Protein AF-A0A7C5AKR9-F1 (afdb_monomer_lite)

Foldseek 3Di:
DDDVVVVQQVCLVVDQKDKDKDFALLQQLAAPNPANQAGHDPPDQWHWDQDPQAIETEGDDPCSRVDPLLRLYRDALFKDFDPVRGIDMHIDGNGHHYDYDDDPDPVVVSVVSNVVSVVSNPDPPRMDTDPDPVVSSVVSNVVRVVVVVPDD

Structure (mmCIF, N/CA/C/O backbone):
data_AF-A0A7C5AKR9-F1
#
_entry.id   AF-A0A7C5AKR9-F1
#
loop_
_atom_site.group_PDB
_atom_site.id
_atom_site.type_symbol
_atom_site.label_atom_id
_atom_site.label_alt_id
_atom_site.label_comp_id
_atom_site.label_asym_id
_atom_site.label_entity_id
_atom_site.label_seq_id
_atom_site.pdbx_PDB_ins_code
_atom_site.Cartn_x
_atom_site.Cartn_y
_atom_site.Cartn_z
_atom_site.occupancy
_atom_site.B_iso_or_equiv
_atom_site.auth_seq_id
_atom_site.auth_comp_id
_atom_site.auth_asym_id
_atom_site.auth_atom_id
_atom_site.pdbx_PDB_model_num
ATOM 1 N N . MET A 1 1 ? 5.770 -14.366 13.143 1.00 54.03 1 MET A N 1
ATOM 2 C CA . MET A 1 1 ? 5.366 -13.075 12.535 1.00 54.03 1 MET A CA 1
ATOM 3 C C . MET A 1 1 ? 4.279 -12.488 13.425 1.00 54.03 1 MET A C 1
ATOM 5 O O . MET A 1 1 ? 3.468 -13.277 13.881 1.00 54.03 1 MET A O 1
ATOM 9 N N . ARG A 1 2 ? 4.324 -11.198 13.795 1.00 65.06 2 ARG A N 1
ATOM 10 C CA . ARG A 1 2 ? 3.330 -10.614 14.722 1.00 65.06 2 ARG A CA 1
ATOM 11 C C . ARG A 1 2 ? 2.084 -10.176 13.949 1.00 65.06 2 ARG A C 1
ATOM 13 O O . ARG A 1 2 ? 2.224 -9.591 12.878 1.00 65.06 2 ARG A O 1
ATOM 20 N N . ASP A 1 3 ? 0.924 -10.483 14.513 1.00 87.44 3 ASP A N 1
ATOM 21 C CA . ASP A 1 3 ? -0.402 -10.142 14.001 1.00 87.44 3 ASP A CA 1
ATOM 22 C C . ASP A 1 3 ? -0.662 -8.623 14.154 1.00 87.44 3 ASP A C 1
ATOM 24 O O . ASP A 1 3 ? -0.600 -8.109 15.279 1.00 87.44 3 ASP A O 1
ATOM 28 N N . PRO A 1 4 ? -0.906 -7.874 13.060 1.00 91.88 4 PRO A N 1
ATOM 29 C CA . PRO A 1 4 ? -1.187 -6.443 13.119 1.00 91.88 4 PRO A CA 1
ATOM 30 C C . PRO A 1 4 ? -2.488 -6.131 13.866 1.00 91.88 4 PRO A C 1
ATOM 32 O O . PRO A 1 4 ? -2.566 -5.090 14.516 1.00 91.88 4 PRO A O 1
ATOM 35 N N . VAL A 1 5 ? -3.472 -7.035 13.856 1.00 94.69 5 VAL A N 1
ATOM 36 C CA . VAL A 1 5 ? -4.730 -6.875 14.600 1.00 94.69 5 VAL A CA 1
ATOM 37 C C . VAL A 1 5 ? -4.452 -6.862 16.099 1.00 94.69 5 VAL A C 1
ATOM 39 O O . VAL A 1 5 ? -4.953 -5.995 16.819 1.00 94.69 5 VAL A O 1
ATOM 42 N N . TRP A 1 6 ? -3.586 -7.760 16.575 1.00 95.44 6 TRP A N 1
ATOM 43 C CA . TRP A 1 6 ? 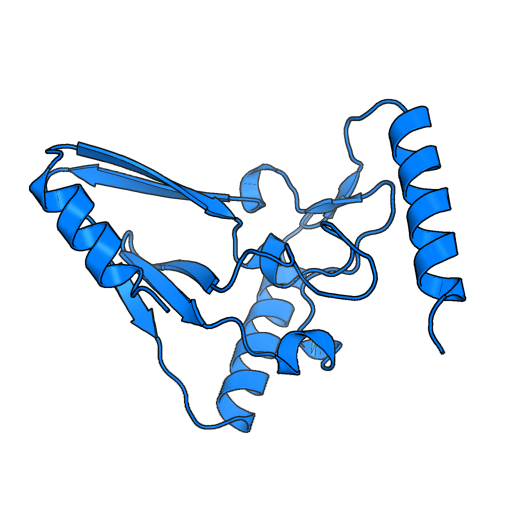-3.137 -7.749 17.967 1.00 95.44 6 TRP A CA 1
ATOM 44 C C . TRP A 1 6 ? -2.434 -6.437 18.336 1.00 95.44 6 TRP A C 1
ATOM 46 O O . TRP A 1 6 ? -2.716 -5.870 19.391 1.00 95.44 6 TRP A O 1
ATOM 56 N N . VAL A 1 7 ? -1.570 -5.907 17.463 1.00 94.19 7 VAL A N 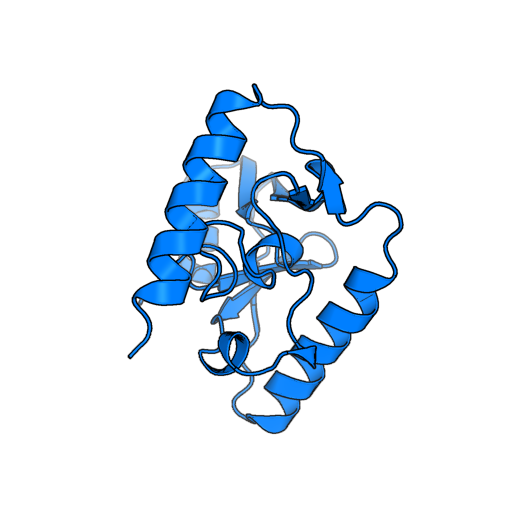1
ATOM 57 C CA . VAL A 1 7 ? -0.904 -4.613 17.703 1.00 94.19 7 VAL A CA 1
ATOM 58 C C . VAL A 1 7 ? -1.932 -3.483 17.808 1.00 94.19 7 VAL A C 1
ATOM 60 O O . VAL A 1 7 ? -1.862 -2.689 18.744 1.00 94.19 7 VAL A O 1
ATOM 63 N N . CYS A 1 8 ? -2.921 -3.432 16.912 1.00 95.56 8 CYS A N 1
ATOM 64 C CA . CYS A 1 8 ? -4.007 -2.450 16.974 1.00 95.56 8 CYS A CA 1
ATOM 65 C C . CYS A 1 8 ? -4.826 -2.563 18.272 1.00 95.56 8 CYS A C 1
ATOM 67 O O . CYS A 1 8 ? -5.193 -1.547 18.875 1.00 95.56 8 CYS A O 1
ATOM 69 N N . ARG A 1 9 ? -5.070 -3.789 18.752 1.00 95.50 9 ARG A N 1
ATOM 70 C CA . ARG A 1 9 ? -5.733 -4.033 20.040 1.00 95.50 9 ARG A CA 1
ATOM 71 C C . ARG A 1 9 ? -4.902 -3.517 21.213 1.00 95.50 9 ARG A C 1
ATOM 73 O O . ARG A 1 9 ? -5.445 -2.845 22.087 1.00 95.50 9 ARG A O 1
ATOM 80 N N . GLU A 1 10 ? -3.599 -3.779 21.224 1.00 96.94 10 GLU A N 1
ATOM 81 C CA . GLU A 1 10 ? -2.711 -3.281 22.279 1.00 96.94 10 GLU A CA 1
ATOM 82 C C . GLU A 1 10 ? -2.593 -1.758 22.266 1.00 96.94 10 GLU A C 1
ATOM 84 O O . GLU A 1 10 ? -2.620 -1.139 23.327 1.00 96.94 10 GLU A O 1
ATOM 89 N N . MET A 1 11 ? -2.543 -1.139 21.084 1.00 96.19 11 MET A N 1
ATOM 90 C CA . MET A 1 11 ? -2.576 0.319 20.946 1.00 96.19 11 MET A CA 1
ATOM 91 C C . MET A 1 11 ? -3.859 0.911 21.536 1.00 96.19 11 MET A C 1
ATOM 93 O O . MET A 1 11 ? -3.789 1.867 22.303 1.00 96.19 11 MET A O 1
ATOM 97 N N . SER A 1 12 ? -5.010 0.299 21.251 1.00 96.00 12 SER A N 1
ATOM 98 C CA . SER A 1 12 ? -6.300 0.706 21.829 1.00 96.00 12 SER A CA 1
ATOM 99 C C . SER A 1 12 ? -6.325 0.548 23.355 1.00 96.00 12 SER A C 1
ATOM 101 O O . SER A 1 12 ? -6.911 1.360 24.062 1.00 96.00 12 SER A O 1
ATOM 103 N N . ARG A 1 13 ? -5.653 -0.481 23.890 1.00 97.00 13 ARG A N 1
ATOM 104 C CA . ARG A 1 13 ? -5.561 -0.722 25.339 1.00 97.00 13 ARG A CA 1
ATOM 105 C C . ARG A 1 13 ? -4.738 0.349 26.060 1.00 97.00 13 ARG A C 1
ATOM 107 O O . ARG A 1 13 ? -5.071 0.701 27.189 1.00 97.00 13 ARG A O 1
ATOM 114 N N . VAL A 1 14 ? -3.647 0.822 25.454 1.00 97.69 14 VAL A N 1
ATOM 115 C CA . VAL A 1 14 ? -2.715 1.768 26.103 1.00 97.69 14 VAL A CA 1
ATOM 116 C C . VAL A 1 14 ? -3.003 3.237 25.787 1.00 97.69 14 VAL A C 1
ATOM 118 O O . VAL A 1 14 ? -2.531 4.107 26.516 1.00 97.69 14 VAL A O 1
ATOM 121 N N . ALA A 1 15 ? -3.771 3.532 24.734 1.00 97.06 15 ALA A N 1
ATOM 122 C CA . ALA A 1 15 ? -4.064 4.892 24.291 1.00 97.06 15 ALA A CA 1
A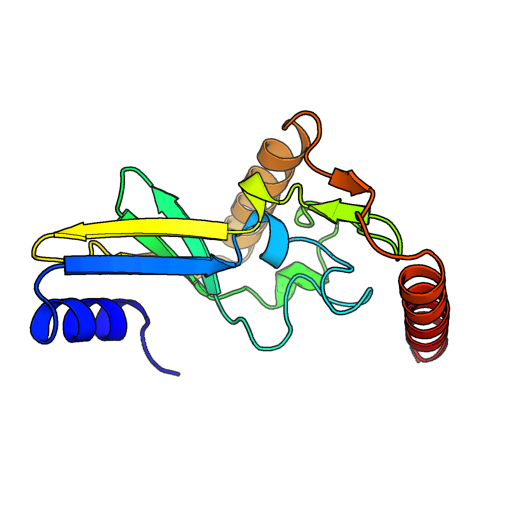TOM 123 C C . ALA A 1 15 ? -5.552 5.092 23.963 1.00 97.06 15 ALA A C 1
ATOM 125 O O . ALA A 1 15 ? -6.139 4.350 23.181 1.00 97.06 15 ALA A O 1
ATOM 126 N N . LYS A 1 16 ? -6.142 6.169 24.504 1.00 93.56 16 LYS A N 1
ATOM 127 C CA . LYS A 1 16 ? -7.561 6.522 24.301 1.00 93.56 16 LYS A CA 1
ATOM 128 C C . LYS A 1 16 ? -7.878 7.068 22.904 1.00 93.56 16 LYS A C 1
ATOM 130 O O . LYS A 1 16 ? -9.025 7.020 22.482 1.00 93.56 16 LYS A O 1
ATOM 135 N N . ALA A 1 17 ? -6.898 7.640 22.210 1.00 97.19 17 ALA A N 1
ATOM 136 C CA . ALA A 1 17 ? -7.055 8.187 20.866 1.00 97.19 17 ALA A CA 1
ATOM 137 C C . ALA A 1 17 ? -5.687 8.355 20.193 1.00 97.19 17 ALA A C 1
ATOM 139 O O . ALA A 1 17 ? -4.659 8.405 20.874 1.00 97.19 17 ALA A O 1
ATOM 140 N N . GLY A 1 18 ? -5.689 8.488 18.869 1.00 96.06 18 GLY A N 1
ATOM 141 C CA . GLY A 1 18 ? -4.497 8.774 18.076 1.00 96.06 18 GLY A CA 1
ATOM 142 C C . GLY A 1 18 ? -4.745 8.597 16.582 1.00 96.06 18 GLY A C 1
ATOM 143 O O . GLY A 1 18 ? -5.894 8.538 16.142 1.00 96.06 18 GLY A O 1
ATOM 144 N N . TYR A 1 19 ? -3.663 8.506 15.807 1.00 95.44 19 TYR A N 1
ATOM 145 C CA . TYR A 1 19 ? -3.716 8.226 14.375 1.00 95.44 19 TYR A CA 1
ATOM 146 C C . TYR A 1 19 ? -2.677 7.173 13.962 1.00 95.44 19 TYR A C 1
ATOM 148 O O . TYR A 1 19 ? -1.579 7.103 14.521 1.00 95.44 19 TYR A O 1
ATOM 156 N N . VAL A 1 20 ? -3.050 6.305 13.023 1.00 94.94 20 VAL A N 1
ATOM 157 C CA . VAL A 1 20 ? -2.181 5.288 12.420 1.00 94.94 20 VAL A CA 1
ATOM 158 C C . VAL A 1 20 ? -1.905 5.702 10.984 1.00 94.94 20 VAL A C 1
ATOM 160 O O . VAL A 1 20 ? -2.843 5.956 10.233 1.00 94.94 20 VAL A O 1
ATOM 163 N N . VAL A 1 21 ? -0.628 5.719 10.600 1.00 96.38 21 VAL A N 1
ATOM 164 C CA . VAL A 1 21 ? -0.191 5.965 9.220 1.00 96.38 21 VAL A CA 1
ATOM 165 C C . VAL A 1 21 ? 0.618 4.775 8.740 1.00 96.38 21 VAL A C 1
ATOM 167 O O . VAL A 1 21 ? 1.566 4.349 9.401 1.00 96.38 21 VAL A O 1
ATOM 170 N N . THR A 1 22 ? 0.260 4.245 7.577 1.00 96.38 22 THR A N 1
ATOM 171 C CA . THR A 1 22 ? 0.995 3.149 6.933 1.00 96.38 22 THR A CA 1
ATOM 172 C C . THR A 1 22 ? 1.164 3.419 5.442 1.00 96.38 22 THR A C 1
ATOM 174 O O . THR A 1 22 ? 0.371 4.173 4.872 1.00 96.38 22 THR A O 1
ATOM 177 N N . PRO A 1 23 ? 2.172 2.826 4.777 1.00 97.38 23 PRO A N 1
ATOM 178 C CA . PRO A 1 23 ? 2.231 2.803 3.323 1.00 97.38 23 PRO A CA 1
ATOM 179 C C . PRO A 1 23 ? 0.934 2.249 2.735 1.00 97.38 23 PRO A C 1
ATOM 181 O O . PRO A 1 23 ? 0.464 1.177 3.122 1.00 97.38 23 PRO A O 1
ATOM 184 N N . SER A 1 24 ? 0.358 2.971 1.779 1.00 97.62 24 SER A N 1
ATOM 185 C CA . SER A 1 24 ? -0.859 2.521 1.125 1.00 97.62 24 SER A CA 1
ATOM 186 C C . SER A 1 24 ? -0.595 1.316 0.233 1.00 97.62 24 SER A C 1
ATOM 188 O O . SER A 1 24 ? 0.498 1.114 -0.314 1.00 97.62 24 SER A O 1
ATOM 190 N N . ARG A 1 25 ? -1.656 0.559 -0.038 1.00 97.62 25 ARG A N 1
ATOM 191 C CA . ARG A 1 25 ? -1.618 -0.497 -1.046 1.00 97.62 25 ARG A CA 1
ATOM 192 C C . ARG A 1 25 ? -1.223 0.009 -2.444 1.00 97.62 25 ARG A C 1
ATOM 194 O O . ARG A 1 25 ? -0.626 -0.745 -3.208 1.00 97.62 25 ARG A O 1
ATOM 201 N N . HIS A 1 26 ? -1.481 1.274 -2.792 1.00 98.25 26 HIS A N 1
ATOM 202 C CA . HIS A 1 26 ? -1.029 1.846 -4.069 1.00 98.25 26 HIS A CA 1
ATOM 203 C C . HIS A 1 26 ? 0.499 1.883 -4.180 1.00 98.25 26 HIS A C 1
ATOM 205 O O . HIS A 1 26 ? 1.049 1.566 -5.238 1.00 98.25 26 HIS A O 1
ATOM 211 N N . VAL A 1 27 ? 1.185 2.222 -3.088 1.00 98.06 27 VAL A N 1
ATOM 212 C CA . VAL A 1 27 ? 2.650 2.191 -3.001 1.00 98.06 27 VAL A CA 1
ATOM 213 C C . VAL A 1 27 ? 3.137 0.750 -2.940 1.00 98.06 27 VAL A C 1
ATOM 215 O O . VAL A 1 27 ? 3.958 0.332 -3.754 1.00 98.06 27 VAL A O 1
ATOM 218 N N . GLU A 1 28 ? 2.578 -0.045 -2.034 1.00 98.00 28 GLU A N 1
ATOM 219 C CA . GLU A 1 28 ? 3.054 -1.400 -1.759 1.00 98.00 28 GLU A CA 1
ATOM 220 C C . GLU A 1 28 ? 2.920 -2.373 -2.936 1.00 98.00 28 GLU A C 1
ATOM 222 O O . GLU A 1 28 ? 3.681 -3.342 -3.044 1.00 98.00 28 GLU A O 1
ATOM 227 N N . GLN A 1 29 ? 1.982 -2.081 -3.836 1.00 97.88 29 GLN A N 1
ATOM 228 C CA . GLN A 1 29 ? 1.699 -2.840 -5.046 1.00 97.88 29 GLN A CA 1
ATOM 229 C C . GLN A 1 29 ? 2.325 -2.212 -6.312 1.00 97.88 29 GLN A C 1
ATOM 231 O O . GLN A 1 29 ? 2.022 -2.636 -7.426 1.00 97.88 29 GLN A O 1
ATOM 236 N N . SER A 1 30 ? 3.213 -1.221 -6.168 1.00 97.81 30 SER A N 1
ATOM 237 C CA . SER A 1 30 ? 3.953 -0.580 -7.269 1.00 97.81 30 SER A CA 1
ATOM 238 C C . SER A 1 30 ? 5.429 -0.975 -7.288 1.00 97.81 30 SER A C 1
ATOM 240 O O . SER A 1 30 ? 6.064 -1.083 -6.244 1.00 97.81 30 SER A O 1
ATOM 242 N N . LEU A 1 31 ? 6.003 -1.151 -8.480 1.00 96.12 31 LEU A N 1
ATOM 243 C CA . LEU A 1 31 ? 7.444 -1.362 -8.680 1.00 96.12 31 LEU A CA 1
ATOM 244 C C . LEU A 1 31 ? 8.191 -0.024 -8.682 1.00 96.12 31 LEU A C 1
ATOM 246 O O . LEU A 1 31 ? 7.643 0.982 -9.129 1.00 96.12 31 LEU A O 1
ATOM 250 N N . GLY A 1 32 ? 9.458 -0.014 -8.260 1.00 94.12 32 GLY A N 1
ATOM 251 C CA . GLY A 1 32 ? 10.293 1.196 -8.307 1.00 94.12 32 GLY A CA 1
ATOM 252 C C . GLY A 1 32 ? 10.031 2.192 -7.174 1.00 94.12 32 GLY A C 1
ATOM 253 O O . GLY A 1 32 ? 10.425 3.351 -7.269 1.00 94.12 32 GLY A O 1
ATOM 254 N N . VAL A 1 33 ? 9.369 1.756 -6.098 1.00 95.00 33 VAL A N 1
ATOM 255 C CA . VAL A 1 33 ? 9.227 2.542 -4.861 1.00 95.00 33 VAL A CA 1
ATOM 256 C C . VAL A 1 33 ? 10.582 2.643 -4.163 1.00 95.00 33 VAL A C 1
ATOM 258 O O . VAL A 1 33 ? 11.152 3.726 -4.027 1.00 95.00 33 VAL A O 1
ATOM 261 N N . GLU A 1 34 ? 11.128 1.491 -3.787 1.00 92.94 34 GLU A N 1
ATOM 262 C CA . GLU A 1 34 ? 12.455 1.360 -3.189 1.00 92.94 34 GLU A CA 1
ATOM 263 C C . GLU A 1 34 ? 13.443 0.765 -4.198 1.00 92.94 34 GLU A C 1
ATOM 265 O O . GLU A 1 34 ? 14.541 1.285 -4.396 1.00 92.94 34 GLU A O 1
ATOM 270 N N . ASN A 1 35 ? 13.000 -0.261 -4.927 1.00 91.88 35 ASN A N 1
ATOM 271 C CA . ASN A 1 35 ? 13.793 -1.011 -5.891 1.00 91.88 35 ASN A CA 1
ATOM 272 C C . ASN A 1 35 ? 12.968 -1.296 -7.163 1.00 91.88 35 ASN A C 1
ATOM 274 O O . ASN A 1 35 ? 11.767 -1.556 -7.068 1.00 91.88 35 ASN A O 1
ATOM 278 N N . PRO A 1 36 ? 13.567 -1.275 -8.368 1.00 91.56 36 PRO A N 1
ATOM 279 C CA . PRO A 1 36 ? 12.855 -1.577 -9.610 1.00 91.56 36 PRO A CA 1
ATOM 280 C C . PRO A 1 36 ? 12.440 -3.052 -9.758 1.00 91.56 36 PRO A C 1
ATOM 282 O O . PRO A 1 36 ? 11.653 -3.363 -10.652 1.00 91.56 36 PRO A O 1
ATOM 285 N N . CYS A 1 37 ? 12.977 -3.960 -8.937 1.00 90.19 37 CYS A N 1
ATOM 286 C CA . CYS A 1 37 ? 12.825 -5.408 -9.092 1.00 90.19 37 CYS A CA 1
ATOM 287 C C . CYS A 1 37 ? 11.716 -6.032 -8.235 1.00 90.19 37 CYS A C 1
ATOM 289 O O . CYS A 1 37 ? 11.350 -7.174 -8.504 1.00 90.19 37 CYS A O 1
ATOM 291 N N . TYR A 1 38 ? 11.192 -5.322 -7.236 1.00 93.12 38 TYR A N 1
ATOM 292 C CA . TYR A 1 38 ? 10.097 -5.785 -6.381 1.00 93.12 38 TYR A CA 1
ATOM 293 C C . TYR A 1 38 ? 9.123 -4.646 -6.076 1.00 93.12 38 TYR A C 1
ATOM 295 O O . TYR A 1 38 ? 9.413 -3.471 -6.303 1.00 93.12 38 TYR A O 1
ATOM 303 N N . ALA A 1 39 ? 7.923 -5.016 -5.633 1.00 96.31 39 ALA A N 1
ATOM 304 C CA . ALA A 1 39 ? 6.837 -4.078 -5.378 1.00 96.31 39 ALA A CA 1
ATOM 305 C C . ALA A 1 39 ? 6.918 -3.555 -3.942 1.00 96.31 39 ALA A C 1
ATOM 307 O O . ALA A 1 39 ? 7.213 -4.343 -3.043 1.00 96.31 39 ALA A O 1
ATOM 308 N N . GLY A 1 40 ? 6.624 -2.272 -3.725 1.00 96.69 40 GLY A N 1
ATOM 309 C CA . GLY A 1 40 ? 6.626 -1.633 -2.407 1.00 96.69 40 GLY A CA 1
ATOM 310 C C . GLY A 1 40 ? 7.992 -1.596 -1.724 1.00 96.69 40 GLY A C 1
ATOM 311 O O . GLY A 1 40 ? 9.030 -1.575 -2.391 1.00 96.69 40 GLY A O 1
ATOM 312 N N . TYR A 1 41 ? 7.973 -1.593 -0.391 1.00 96.12 41 TYR A N 1
ATOM 313 C CA . TYR A 1 41 ? 9.169 -1.684 0.451 1.00 96.12 41 TYR A CA 1
ATOM 314 C C . TYR A 1 41 ? 9.494 -3.142 0.815 1.00 96.12 41 TYR A C 1
ATOM 316 O O . TYR A 1 41 ? 8.587 -3.924 1.107 1.00 96.12 41 TYR A O 1
ATOM 324 N N . TYR A 1 42 ? 10.779 -3.524 0.858 1.00 93.75 42 TYR A N 1
ATOM 325 C CA . TYR A 1 42 ? 11.184 -4.917 1.149 1.00 93.75 42 TYR A CA 1
ATOM 326 C C . TYR A 1 42 ? 10.797 -5.377 2.564 1.00 93.75 42 TYR A C 1
ATOM 328 O O . TYR A 1 42 ? 10.619 -6.568 2.815 1.00 93.75 42 TYR A O 1
ATOM 336 N N . HIS A 1 43 ? 10.699 -4.434 3.504 1.00 92.69 43 HIS A N 1
ATOM 337 C CA . HIS A 1 43 ? 10.409 -4.694 4.912 1.00 92.69 43 HIS A CA 1
ATOM 338 C C . HIS A 1 43 ? 8.913 -4.594 5.241 1.00 92.69 43 HIS A C 1
ATOM 340 O O . HIS A 1 43 ? 8.505 -4.981 6.339 1.00 92.69 43 HIS A O 1
ATOM 346 N N . HIS A 1 44 ? 8.090 -4.107 4.308 1.00 94.50 44 HIS A N 1
ATOM 347 C CA . HIS A 1 44 ? 6.661 -3.943 4.518 1.00 94.50 44 HIS A CA 1
ATOM 348 C C . HIS A 1 44 ? 5.912 -5.198 4.058 1.00 94.50 44 HIS A C 1
ATOM 350 O O . HIS A 1 44 ? 5.829 -5.528 2.876 1.00 94.50 44 HIS A O 1
ATOM 356 N N . ARG A 1 45 ? 5.411 -5.955 5.037 1.00 93.12 45 ARG A N 1
ATOM 357 C CA . ARG A 1 45 ? 4.880 -7.311 4.822 1.00 93.12 45 ARG A CA 1
ATOM 358 C C . ARG A 1 45 ? 3.372 -7.361 4.589 1.00 93.12 45 ARG A C 1
ATOM 360 O O . ARG A 1 45 ? 2.832 -8.440 4.374 1.00 93.12 45 ARG A O 1
ATOM 367 N N . TRP A 1 46 ? 2.701 -6.215 4.641 1.00 95.38 46 TRP A N 1
ATOM 368 C CA . TRP A 1 46 ? 1.248 -6.116 4.582 1.00 95.38 46 TRP A CA 1
ATOM 369 C C . TRP A 1 46 ? 0.817 -5.218 3.424 1.00 95.38 46 TRP A C 1
ATOM 371 O O . TRP A 1 46 ? 1.423 -4.184 3.159 1.00 95.38 46 TRP A O 1
ATOM 381 N N . LEU A 1 47 ? -0.246 -5.610 2.735 1.00 96.88 47 LEU A N 1
ATOM 382 C CA . LEU A 1 47 ? -1.053 -4.721 1.914 1.00 96.88 47 LEU A CA 1
ATOM 383 C C . LEU A 1 47 ? -2.160 -4.190 2.819 1.00 96.88 47 LEU A C 1
ATOM 385 O O . LEU A 1 47 ? -2.931 -4.979 3.365 1.00 96.88 47 LEU A O 1
ATOM 389 N N . ILE A 1 48 ? -2.188 -2.875 3.013 1.00 97.06 48 ILE A N 1
ATOM 390 C CA . ILE A 1 48 ? -3.072 -2.228 3.981 1.00 97.06 48 ILE A CA 1
ATOM 391 C C . ILE A 1 48 ? -4.025 -1.301 3.236 1.00 97.06 48 ILE A C 1
ATOM 393 O O . ILE A 1 48 ? -3.613 -0.519 2.374 1.00 97.06 48 ILE A O 1
ATOM 397 N N . GLU A 1 49 ? -5.304 -1.406 3.573 1.00 96.25 49 GLU A N 1
ATOM 398 C CA . GLU A 1 49 ? -6.376 -0.539 3.092 1.00 96.25 49 GLU A CA 1
ATOM 399 C C . GLU A 1 49 ? -7.217 -0.052 4.275 1.00 96.25 49 GLU A C 1
ATOM 401 O O . GLU A 1 49 ? -7.307 -0.728 5.298 1.00 96.25 49 GLU A O 1
ATOM 406 N N . SER A 1 50 ? -7.862 1.104 4.117 1.00 94.88 50 SER A N 1
ATOM 407 C CA . SER A 1 50 ? -8.938 1.548 5.006 1.00 94.88 50 SER A CA 1
ATOM 408 C C . SER A 1 50 ? -10.269 1.329 4.293 1.00 94.88 50 SER A C 1
ATOM 410 O O . SER A 1 50 ? -10.481 1.864 3.201 1.00 94.88 50 SER A O 1
ATOM 412 N N . LYS A 1 51 ? -11.145 0.510 4.879 1.00 93.88 51 LYS A N 1
ATOM 413 C CA . LYS A 1 51 ? -12.510 0.265 4.389 1.00 93.88 51 LYS A CA 1
ATOM 414 C C . LYS A 1 51 ? -13.475 0.696 5.485 1.00 93.88 51 LYS A C 1
ATOM 416 O O . LYS A 1 51 ? -13.403 0.175 6.589 1.00 93.88 51 LYS A O 1
ATOM 421 N N . ASP A 1 52 ? -14.310 1.696 5.212 1.00 91.25 52 ASP A N 1
ATOM 422 C CA . ASP A 1 52 ? -15.312 2.217 6.159 1.00 91.25 52 ASP A CA 1
ATOM 423 C C . ASP A 1 52 ? -14.745 2.591 7.548 1.00 91.25 52 ASP A C 1
ATOM 425 O O . ASP A 1 52 ? -15.416 2.466 8.575 1.00 91.25 52 ASP A O 1
ATOM 429 N N . GLY A 1 53 ? -13.488 3.052 7.590 1.00 91.12 53 GLY A N 1
ATOM 430 C CA . GLY A 1 53 ? -12.769 3.397 8.821 1.00 91.12 53 GLY A CA 1
ATOM 431 C C . GLY A 1 53 ? -12.286 2.190 9.638 1.00 91.12 53 GLY A C 1
ATOM 432 O O . GLY A 1 53 ? -12.104 2.317 10.850 1.00 91.12 53 GLY A O 1
ATOM 433 N N . GLU A 1 54 ? -12.136 1.026 9.007 1.00 95.38 54 GLU A N 1
ATOM 434 C CA . GLU A 1 54 ? -11.465 -0.170 9.520 1.00 95.38 54 GLU A CA 1
ATOM 435 C C . GLU A 1 54 ? -10.178 -0.429 8.722 1.00 95.38 54 GLU A C 1
ATOM 437 O O . GLU A 1 54 ? -10.179 -0.391 7.488 1.00 95.38 54 GLU A O 1
ATOM 442 N N . LEU A 1 55 ? -9.078 -0.721 9.424 1.00 96.75 55 LEU A N 1
ATOM 443 C CA . LEU A 1 55 ? -7.838 -1.183 8.804 1.00 96.75 55 LEU A CA 1
ATOM 444 C C . LEU A 1 55 ? -7.970 -2.642 8.382 1.00 96.75 55 LEU A C 1
ATOM 446 O O . LEU A 1 55 ? -8.163 -3.534 9.209 1.00 96.75 55 LEU A O 1
ATOM 450 N N . VAL A 1 56 ? -7.797 -2.893 7.093 1.00 96.75 56 VAL A N 1
ATOM 451 C CA . VAL A 1 56 ? -7.788 -4.242 6.536 1.00 96.75 56 VAL A CA 1
ATOM 452 C C . VAL A 1 56 ? -6.364 -4.602 6.157 1.00 96.75 56 VAL A C 1
ATOM 454 O O . VAL A 1 56 ? -5.763 -3.975 5.282 1.00 96.75 56 VAL A O 1
ATOM 457 N N . PHE A 1 57 ? -5.832 -5.619 6.825 1.00 96.31 57 PHE A N 1
ATOM 458 C CA . PHE A 1 57 ? -4.487 -6.132 6.610 1.00 96.31 57 PHE A CA 1
ATOM 459 C C . PHE A 1 57 ? -4.550 -7.410 5.779 1.00 96.31 57 PHE A C 1
ATOM 461 O O . PHE A 1 57 ? -5.178 -8.384 6.180 1.00 96.31 57 PHE A O 1
ATOM 468 N N . ARG A 1 58 ? -3.854 -7.443 4.644 1.00 94.69 58 ARG A N 1
ATOM 469 C CA . ARG A 1 58 ? -3.586 -8.679 3.897 1.00 94.69 58 ARG A CA 1
ATOM 470 C C . ARG A 1 58 ? -2.091 -8.935 3.880 1.00 94.69 58 ARG A C 1
ATOM 472 O O . ARG A 1 58 ? -1.320 -8.030 3.563 1.00 94.69 58 ARG A O 1
ATOM 479 N N . HIS A 1 59 ? -1.662 -10.159 4.168 1.00 94.44 59 HIS A N 1
ATOM 480 C CA . HIS A 1 59 ? -0.256 -10.514 4.008 1.00 94.44 59 HIS A CA 1
ATOM 481 C C . HIS A 1 59 ? 0.169 -10.319 2.549 1.00 94.44 59 HIS A C 1
ATOM 483 O O . HIS A 1 59 ? -0.500 -10.798 1.635 1.00 94.44 59 HIS A O 1
ATOM 489 N N . LYS A 1 60 ? 1.285 -9.628 2.315 1.00 94.19 60 LYS A N 1
ATOM 490 C CA . LYS A 1 60 ? 1.784 -9.333 0.971 1.00 94.19 60 LYS A CA 1
ATOM 491 C C . LYS A 1 60 ? 2.163 -10.634 0.250 1.00 94.19 60 LYS A C 1
ATOM 493 O O . LYS A 1 60 ? 3.144 -11.269 0.643 1.00 94.19 60 LYS A O 1
ATOM 498 N N . PRO A 1 61 ? 1.419 -11.060 -0.791 1.00 93.88 61 PRO A N 1
ATOM 499 C CA . PRO A 1 61 ? 1.680 -12.344 -1.431 1.00 93.88 61 PRO A CA 1
ATOM 500 C C . PRO A 1 61 ? 2.993 -12.294 -2.215 1.00 93.88 61 PRO A C 1
ATOM 502 O O . PRO A 1 61 ? 3.205 -11.367 -2.995 1.00 93.88 61 PRO A O 1
ATOM 505 N N . HIS A 1 62 ? 3.857 -13.302 -2.074 1.00 89.69 62 HIS A N 1
ATOM 506 C CA . HIS A 1 62 ? 5.140 -13.348 -2.794 1.00 89.69 62 HIS A CA 1
ATOM 507 C C . HIS A 1 62 ? 4.972 -13.290 -4.323 1.00 89.69 62 HIS A C 1
ATOM 509 O O . HIS A 1 62 ? 5.779 -12.671 -5.018 1.00 89.69 62 HIS A O 1
ATOM 515 N N . LEU A 1 63 ? 3.878 -13.861 -4.839 1.00 91.69 63 LEU A N 1
ATOM 516 C CA . LEU A 1 63 ? 3.512 -13.841 -6.258 1.00 91.69 63 LEU A CA 1
ATOM 517 C C . LEU A 1 63 ? 3.255 -12.433 -6.816 1.00 91.69 63 LEU A C 1
ATOM 519 O O . LEU A 1 63 ? 3.274 -12.242 -8.029 1.00 91.69 63 LEU A O 1
ATOM 523 N N . LEU A 1 64 ? 3.040 -11.425 -5.963 1.00 93.56 64 LEU A N 1
ATOM 524 C CA . LEU A 1 64 ? 2.796 -10.050 -6.403 1.00 93.56 64 LEU A CA 1
ATOM 525 C C . LEU A 1 64 ? 3.914 -9.544 -7.326 1.00 93.56 64 LEU A C 1
ATOM 527 O O . LEU A 1 64 ? 3.662 -8.816 -8.282 1.00 93.56 64 LEU A O 1
ATOM 531 N N . HIS A 1 65 ? 5.154 -9.945 -7.057 1.00 90.31 65 HIS A N 1
ATOM 532 C CA . HIS A 1 65 ? 6.320 -9.479 -7.802 1.00 90.31 65 HIS A CA 1
ATOM 533 C C . HIS A 1 65 ? 6.426 -10.070 -9.215 1.00 90.31 65 HIS A C 1
ATOM 535 O O . HIS A 1 65 ? 7.064 -9.460 -10.073 1.00 90.31 65 HIS A O 1
ATOM 541 N N . SER A 1 66 ? 5.806 -11.227 -9.472 1.00 87.38 66 SER A N 1
ATOM 542 C CA . SER A 1 66 ? 5.878 -11.931 -10.759 1.00 87.38 66 SER A CA 1
ATOM 543 C C . SER A 1 66 ? 4.680 -11.672 -11.678 1.00 87.38 66 SER A C 1
ATOM 545 O O . SER A 1 66 ? 4.734 -12.018 -12.856 1.00 87.38 66 SER A O 1
ATOM 547 N N . ARG A 1 67 ? 3.607 -11.036 -11.188 1.00 93.56 67 ARG A N 1
ATOM 548 C CA . ARG A 1 67 ? 2.374 -10.779 -11.954 1.00 93.56 67 ARG A CA 1
ATOM 549 C C . ARG A 1 67 ? 2.299 -9.320 -12.404 1.00 93.56 67 ARG A C 1
ATOM 551 O O . ARG A 1 67 ? 1.938 -8.438 -11.628 1.00 93.56 67 ARG A O 1
ATOM 558 N N . ALA A 1 68 ? 2.612 -9.042 -13.669 1.00 94.06 68 ALA A N 1
ATOM 559 C CA . ALA A 1 68 ? 2.611 -7.675 -14.204 1.00 94.06 68 ALA A CA 1
ATOM 560 C C . ALA A 1 68 ? 1.224 -7.008 -14.126 1.00 94.06 68 ALA A C 1
ATOM 562 O O . ALA A 1 68 ? 1.113 -5.806 -13.874 1.00 94.06 68 ALA A O 1
ATOM 563 N N . GLU A 1 69 ? 0.163 -7.792 -14.287 1.00 96.69 69 GLU A N 1
ATOM 564 C CA . GLU A 1 69 ? -1.231 -7.357 -14.223 1.00 96.69 69 GLU A CA 1
ATOM 565 C C . GLU A 1 69 ? -1.614 -6.899 -12.814 1.00 96.69 69 GLU A C 1
ATOM 567 O O . GLU A 1 69 ? -2.454 -6.013 -12.674 1.00 96.69 69 GLU A O 1
ATOM 572 N N . ALA A 1 70 ? -0.958 -7.452 -11.790 1.00 97.12 70 ALA A N 1
ATOM 573 C CA . ALA A 1 70 ? -1.134 -7.078 -10.395 1.00 97.12 70 ALA A CA 1
ATOM 574 C C . ALA A 1 70 ? -0.335 -5.826 -10.000 1.00 97.12 70 ALA A C 1
ATOM 576 O O . ALA A 1 70 ? -0.554 -5.306 -8.918 1.00 97.12 70 ALA A O 1
ATOM 577 N N . ILE A 1 71 ? 0.572 -5.293 -10.821 1.00 97.94 71 ILE A N 1
ATOM 578 C CA . ILE A 1 71 ? 1.366 -4.113 -10.436 1.00 97.94 71 ILE A CA 1
ATOM 579 C C . ILE A 1 71 ? 0.576 -2.818 -10.650 1.00 97.94 71 ILE A C 1
ATOM 581 O O . ILE A 1 71 ? 0.194 -2.506 -11.771 1.00 97.94 71 ILE A O 1
ATOM 585 N N . VAL A 1 72 ? 0.383 -2.005 -9.616 1.00 98.25 72 VAL A N 1
ATOM 586 C CA . VAL A 1 72 ? -0.336 -0.721 -9.715 1.00 98.25 72 VAL A CA 1
ATOM 587 C C . VAL A 1 72 ? 0.378 0.241 -10.666 1.00 98.25 72 VAL A C 1
ATOM 589 O O . VAL A 1 72 ? -0.204 0.643 -11.673 1.00 98.25 72 VAL A O 1
ATOM 592 N N . ALA A 1 73 ? 1.649 0.549 -10.400 1.00 97.62 73 ALA A N 1
ATOM 593 C CA . ALA A 1 73 ? 2.484 1.383 -11.2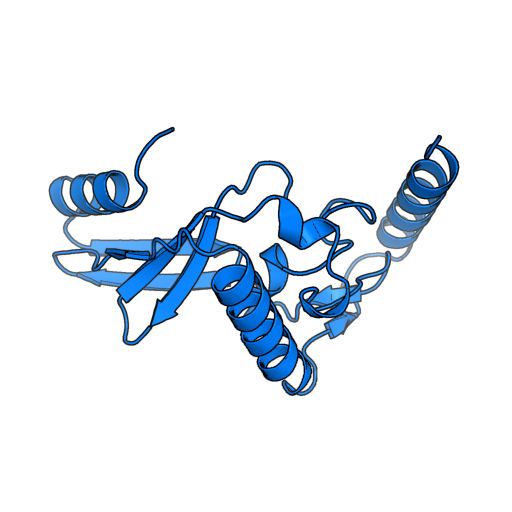58 1.00 97.62 73 ALA A CA 1
ATOM 594 C C . ALA A 1 73 ? 3.919 0.849 -11.350 1.00 97.62 73 ALA A C 1
ATOM 596 O O . ALA A 1 73 ? 4.423 0.187 -10.442 1.00 97.62 73 ALA A O 1
ATOM 597 N N . ARG A 1 74 ? 4.597 1.164 -12.457 1.00 96.25 74 ARG A N 1
ATOM 598 C CA . ARG A 1 74 ? 6.038 0.944 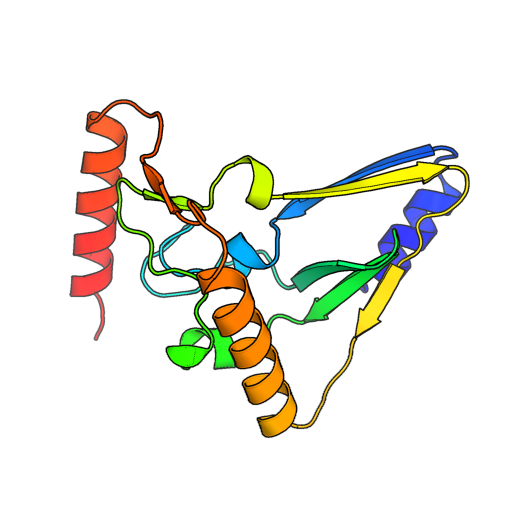-12.639 1.00 96.25 74 ARG A CA 1
ATOM 599 C C . ARG A 1 74 ? 6.735 2.294 -12.586 1.00 96.25 74 ARG A C 1
ATOM 601 O O . ARG A 1 74 ? 6.743 3.021 -13.572 1.00 96.25 74 ARG A O 1
ATOM 608 N N . LEU A 1 75 ? 7.264 2.634 -11.420 1.00 96.38 75 LEU A N 1
ATOM 609 C CA . LEU A 1 75 ? 7.880 3.928 -11.163 1.00 96.38 75 LEU A CA 1
ATOM 610 C C . LEU A 1 75 ? 9.333 3.921 -11.644 1.00 96.38 75 LEU A C 1
ATOM 612 O O . LEU A 1 75 ? 10.073 2.952 -11.449 1.00 96.38 75 LEU A O 1
ATOM 616 N N . ASP A 1 76 ? 9.738 5.011 -12.282 1.00 95.00 76 ASP A N 1
ATOM 617 C CA . ASP A 1 76 ? 11.131 5.271 -12.620 1.00 95.00 76 ASP A CA 1
ATOM 618 C C . ASP A 1 76 ? 11.798 6.154 -11.550 1.00 95.00 76 ASP A C 1
ATOM 620 O O . ASP A 1 76 ? 11.272 6.383 -10.459 1.00 95.00 76 ASP A O 1
ATOM 624 N N . ALA A 1 77 ? 12.993 6.653 -11.858 1.00 94.94 77 ALA A N 1
ATOM 625 C CA . ALA A 1 77 ? 13.754 7.468 -10.927 1.00 94.94 77 ALA A CA 1
ATOM 626 C C . ALA A 1 77 ? 13.157 8.868 -10.664 1.00 94.94 77 ALA A C 1
ATOM 628 O O . ALA A 1 77 ? 13.549 9.519 -9.698 1.00 94.94 77 ALA A O 1
ATOM 629 N N . PHE A 1 78 ? 12.234 9.330 -11.506 1.00 96.38 78 PHE A N 1
ATOM 630 C CA . PHE A 1 78 ? 11.668 10.680 -11.497 1.00 96.38 78 PHE A CA 1
ATOM 631 C C . PHE A 1 78 ? 10.200 10.706 -11.090 1.00 96.38 78 PHE A C 1
ATOM 633 O O . PHE A 1 78 ? 9.677 11.783 -10.811 1.00 96.38 78 PHE A O 1
ATOM 640 N N . HIS A 1 79 ? 9.538 9.555 -11.036 1.00 97.06 79 HIS A N 1
ATOM 641 C CA . HIS A 1 79 ? 8.117 9.445 -10.747 1.00 97.06 79 HIS A CA 1
ATOM 642 C C . HIS A 1 79 ? 7.844 8.727 -9.425 1.00 97.06 79 HIS A C 1
ATOM 644 O O . HIS A 1 79 ? 8.630 7.905 -8.944 1.00 97.06 79 HIS A O 1
ATOM 650 N N . GLN A 1 80 ? 6.711 9.061 -8.820 1.00 97.44 80 GLN A N 1
ATOM 651 C CA . GLN A 1 80 ? 6.203 8.449 -7.600 1.00 97.44 80 GLN A CA 1
ATOM 652 C C . GLN A 1 80 ? 4.684 8.324 -7.650 1.00 97.44 80 GLN A C 1
ATOM 654 O O . GLN A 1 80 ? 4.031 9.019 -8.428 1.00 97.44 80 GLN A O 1
ATOM 659 N N . ILE A 1 81 ? 4.125 7.469 -6.793 1.00 98.19 81 ILE A N 1
ATOM 660 C CA . ILE A 1 81 ? 2.696 7.542 -6.487 1.00 98.19 81 ILE A CA 1
ATOM 661 C C . ILE A 1 81 ? 2.405 8.924 -5.905 1.00 98.19 81 ILE A C 1
ATOM 663 O O . ILE A 1 81 ? 3.195 9.456 -5.120 1.00 98.19 81 ILE A O 1
ATOM 667 N N . ARG A 1 82 ? 1.290 9.512 -6.334 1.00 97.56 82 ARG A N 1
ATOM 668 C CA . ARG A 1 82 ? 0.785 10.785 -5.833 1.00 97.56 82 ARG A CA 1
ATOM 669 C C . ARG A 1 82 ? 0.802 10.801 -4.290 1.00 97.56 82 ARG A C 1
ATOM 671 O O . ARG A 1 82 ? 0.268 9.858 -3.709 1.00 97.56 82 ARG A O 1
ATOM 678 N N . PRO A 1 83 ? 1.400 11.814 -3.629 1.00 96.50 83 PRO A N 1
ATOM 679 C CA . PRO A 1 83 ? 1.578 11.825 -2.173 1.00 96.50 83 PRO A CA 1
ATOM 680 C C . PRO A 1 83 ? 0.293 11.585 -1.378 1.00 96.50 83 PRO A C 1
ATOM 682 O O . PRO A 1 83 ? 0.307 10.825 -0.419 1.00 96.50 83 PRO A O 1
ATOM 685 N N . GLU A 1 84 ? -0.830 12.134 -1.836 1.00 95.81 84 GLU A N 1
ATOM 686 C CA . GLU A 1 84 ? -2.150 11.998 -1.205 1.00 95.81 84 GLU A CA 1
ATOM 687 C C . GLU A 1 84 ? -2.704 10.562 -1.269 1.00 95.81 84 GLU A C 1
ATOM 689 O O . GLU A 1 84 ? -3.665 10.223 -0.592 1.00 95.81 84 GLU A O 1
ATOM 694 N N . LEU A 1 85 ? -2.116 9.713 -2.114 1.00 97.25 85 LEU A N 1
ATOM 695 C CA . LEU A 1 85 ? -2.438 8.293 -2.249 1.00 97.25 85 LEU A CA 1
ATOM 696 C C . LEU A 1 85 ? -1.354 7.393 -1.646 1.00 97.25 85 LEU A C 1
ATOM 698 O O . LEU A 1 85 ? -1.459 6.170 -1.753 1.00 97.25 85 LEU A O 1
ATOM 702 N N . ALA A 1 86 ? -0.273 7.960 -1.103 1.00 96.88 86 ALA A N 1
ATOM 703 C CA . ALA A 1 86 ? 0.896 7.198 -0.678 1.00 96.88 86 ALA A CA 1
ATOM 704 C C . ALA A 1 86 ? 0.719 6.537 0.693 1.00 96.88 86 ALA A C 1
ATOM 706 O O . ALA A 1 86 ? 1.385 5.541 0.984 1.00 96.88 86 ALA A O 1
ATOM 707 N N . THR A 1 87 ? -0.193 7.060 1.508 1.00 97.75 87 THR A N 1
ATOM 708 C CA . THR A 1 87 ? -0.464 6.604 2.869 1.00 97.75 87 THR A CA 1
ATOM 709 C C . THR A 1 87 ? -1.909 6.139 3.023 1.00 97.75 87 THR A C 1
ATOM 711 O O . THR A 1 87 ? -2.812 6.562 2.303 1.00 97.75 87 THR A O 1
ATOM 714 N N . VAL A 1 88 ? -2.117 5.209 3.950 1.00 96.75 88 VAL A N 1
ATOM 715 C CA . VAL A 1 88 ? -3.420 4.945 4.561 1.00 96.75 88 VAL A CA 1
ATOM 716 C C . VAL A 1 88 ? -3.366 5.525 5.961 1.00 96.75 88 VAL A C 1
ATOM 718 O O . VAL A 1 88 ? -2.464 5.190 6.734 1.00 96.75 88 VAL A O 1
ATOM 721 N N . GLU A 1 89 ? -4.330 6.388 6.254 1.00 95.62 89 GLU A N 1
ATOM 722 C CA . GLU A 1 89 ? -4.426 7.134 7.501 1.00 95.62 89 GLU A CA 1
ATOM 723 C C . GLU A 1 89 ? -5.775 6.856 8.154 1.00 95.62 89 GLU A C 1
ATOM 725 O O . GLU A 1 89 ? -6.817 6.868 7.494 1.00 95.62 89 GLU A O 1
ATOM 730 N N . ILE A 1 90 ? -5.748 6.555 9.449 1.00 95.44 90 ILE A N 1
ATOM 731 C CA . ILE A 1 90 ? -6.955 6.399 10.262 1.00 95.44 90 ILE A CA 1
ATOM 732 C C . ILE A 1 90 ? -6.721 7.089 11.590 1.00 95.44 90 ILE A C 1
ATOM 734 O O . ILE A 1 90 ? -5.715 6.850 12.256 1.00 95.44 90 ILE A O 1
ATOM 738 N N . GLU A 1 91 ? -7.691 7.894 11.993 1.00 95.75 91 GLU A N 1
ATOM 739 C CA . GLU A 1 91 ? -7.806 8.395 13.354 1.00 95.75 91 GLU A CA 1
ATOM 740 C C . GLU A 1 91 ? -8.707 7.456 14.156 1.00 95.75 91 GLU A C 1
ATOM 742 O O . GLU A 1 91 ? -9.723 6.975 13.647 1.00 95.75 91 GLU A O 1
ATOM 747 N N . TRP A 1 92 ? -8.359 7.197 15.416 1.00 95.75 92 TRP A N 1
ATOM 748 C CA . TRP A 1 92 ? -9.212 6.429 16.318 1.00 95.75 92 TRP A CA 1
ATOM 749 C C . TRP A 1 92 ? -9.533 7.213 17.585 1.00 95.75 92 TRP A C 1
ATOM 751 O O . TRP A 1 92 ? -8.721 7.986 18.103 1.00 95.75 92 TRP A O 1
ATOM 761 N N . ARG A 1 93 ? -10.731 6.956 18.104 1.00 95.00 93 ARG A N 1
ATOM 762 C CA . ARG A 1 93 ? -11.141 7.265 19.473 1.00 95.00 93 ARG A CA 1
ATOM 763 C C . ARG A 1 93 ? -11.623 5.959 20.083 1.00 95.00 93 ARG A C 1
ATOM 765 O O . ARG A 1 93 ? -12.336 5.209 19.422 1.00 95.00 93 ARG A O 1
ATOM 772 N N . ASP A 1 94 ? -11.165 5.681 21.293 1.00 95.31 94 ASP A N 1
ATOM 773 C CA . ASP A 1 94 ? -11.428 4.487 22.101 1.00 95.31 94 ASP A CA 1
ATOM 774 C C . ASP A 1 94 ? -10.852 3.174 21.545 1.00 95.31 94 ASP A C 1
ATOM 776 O O . ASP A 1 94 ? -10.155 2.466 22.269 1.00 95.31 94 ASP A O 1
ATOM 780 N N . ALA A 1 95 ? -11.083 2.848 20.270 1.00 95.75 95 ALA A N 1
ATOM 781 C CA . ALA A 1 95 ? -10.606 1.606 19.670 1.00 95.75 95 ALA A CA 1
ATOM 782 C C . ALA A 1 95 ? -10.239 1.738 18.188 1.00 95.75 95 ALA A C 1
ATOM 784 O O . ALA A 1 95 ? -10.924 2.394 17.403 1.00 95.75 95 ALA A O 1
ATOM 785 N N . ILE A 1 96 ? -9.179 1.034 17.792 1.00 96.81 96 ILE A N 1
ATOM 786 C CA . ILE A 1 96 ? -8.794 0.834 16.395 1.00 96.81 96 ILE A CA 1
ATOM 787 C C . ILE A 1 96 ? -9.569 -0.369 15.855 1.00 96.81 96 ILE A C 1
ATOM 789 O O . ILE A 1 96 ? -9.382 -1.495 16.319 1.00 96.81 96 ILE A O 1
ATOM 793 N N . ARG A 1 97 ? -10.411 -0.145 14.842 1.00 96.06 97 ARG A N 1
ATOM 794 C CA . ARG A 1 97 ? -11.043 -1.233 14.085 1.00 96.06 97 ARG A CA 1
ATOM 795 C C . ARG A 1 97 ? -10.031 -1.787 13.092 1.00 96.06 97 ARG A C 1
ATOM 797 O O . ARG A 1 97 ? -9.547 -1.049 12.232 1.00 96.06 97 ARG A O 1
ATOM 804 N N . ALA A 1 98 ? -9.696 -3.061 13.239 1.00 96.75 98 ALA A N 1
ATOM 805 C CA . ALA A 1 98 ? -8.722 -3.738 12.402 1.00 96.75 98 ALA A CA 1
ATOM 806 C C . ALA A 1 98 ? -9.096 -5.208 12.217 1.00 96.75 98 ALA A C 1
ATOM 808 O O . ALA A 1 98 ? -9.502 -5.870 13.174 1.00 96.75 98 ALA A O 1
ATOM 809 N N . ARG A 1 99 ? -8.873 -5.731 11.011 1.00 96.19 99 ARG A N 1
ATOM 810 C CA . ARG A 1 99 ? -9.002 -7.160 10.712 1.00 96.19 99 ARG A CA 1
ATOM 811 C C . ARG A 1 99 ? -7.938 -7.635 9.735 1.00 96.19 99 ARG A C 1
ATOM 813 O O . ARG A 1 99 ? -7.430 -6.865 8.918 1.00 96.19 99 ARG A O 1
ATOM 820 N N . GLU A 1 100 ? -7.655 -8.928 9.790 1.00 95.25 100 GLU A N 1
ATOM 821 C CA . GLU A 1 100 ? -6.860 -9.618 8.783 1.00 95.25 100 GLU A CA 1
ATOM 822 C C . GLU A 1 100 ? -7.782 -10.223 7.715 1.00 95.25 100 GLU A C 1
ATOM 824 O O . GLU A 1 100 ? -8.828 -10.798 8.021 1.00 95.25 100 GLU A O 1
ATOM 829 N N . GLU A 1 101 ? -7.413 -10.072 6.446 1.00 93.56 101 GLU A N 1
ATOM 830 C CA . GLU A 1 101 ? -8.088 -10.692 5.309 1.00 93.56 101 GLU A CA 1
ATOM 831 C C . GLU A 1 101 ? -7.210 -11.817 4.756 1.00 93.56 101 GLU A C 1
ATOM 833 O O . GLU A 1 101 ? -6.203 -11.576 4.083 1.00 93.56 101 GLU A O 1
ATOM 838 N N . LEU A 1 102 ? -7.612 -13.051 5.062 1.00 92.06 102 LEU A N 1
ATOM 839 C CA . LEU A 1 102 ? -6.939 -14.275 4.639 1.00 92.06 102 LEU A CA 1
ATOM 840 C C . LEU A 1 102 ? -7.594 -14.828 3.369 1.00 92.06 102 LEU A C 1
ATOM 842 O O . LEU A 1 102 ? -8.813 -14.963 3.297 1.00 92.06 102 LEU A O 1
ATOM 846 N N . GLU A 1 103 ? -6.773 -15.177 2.383 1.00 93.12 103 GLU A N 1
ATOM 847 C CA . GLU A 1 103 ? -7.172 -15.938 1.200 1.00 93.12 103 GLU A CA 1
ATOM 848 C C . GLU A 1 103 ? -6.079 -16.974 0.929 1.00 93.12 103 GLU A C 1
ATOM 850 O O . GLU A 1 103 ? -4.895 -16.636 0.881 1.00 93.12 103 GLU A O 1
ATOM 855 N N . PHE A 1 104 ? -6.480 -18.236 0.808 1.00 90.75 104 PHE A N 1
ATOM 856 C CA . PHE A 1 104 ? -5.573 -19.373 0.634 1.00 90.75 104 PHE A CA 1
ATOM 857 C C . PHE A 1 104 ? -5.602 -19.916 -0.798 1.00 90.75 104 PHE A C 1
ATOM 859 O O . PHE A 1 104 ? -4.713 -20.671 -1.187 1.00 90.75 104 PHE A O 1
ATOM 866 N N . ASP A 1 105 ? -6.593 -19.519 -1.598 1.00 94.88 105 ASP A N 1
ATOM 867 C CA . ASP A 1 105 ? -6.641 -19.802 -3.027 1.00 94.88 105 ASP A CA 1
ATOM 868 C C . ASP A 1 105 ? -5.743 -18.802 -3.781 1.00 94.88 105 ASP A C 1
ATOM 870 O O . ASP A 1 105 ? -5.983 -17.586 -3.811 1.00 94.88 105 ASP A O 1
ATOM 874 N N . GLU A 1 106 ? -4.684 -19.321 -4.411 1.00 93.88 106 GLU A N 1
ATOM 875 C CA . GLU A 1 106 ? -3.746 -18.519 -5.201 1.00 93.88 106 GLU A CA 1
ATOM 876 C C . GLU A 1 106 ? -4.458 -17.759 -6.327 1.00 93.88 106 GLU A C 1
ATOM 878 O O . GLU A 1 106 ? -4.181 -16.578 -6.550 1.00 93.88 106 GLU A O 1
ATOM 883 N N . ARG A 1 107 ? -5.395 -18.405 -7.031 1.00 94.94 107 ARG A N 1
ATOM 884 C CA . ARG A 1 107 ? -6.104 -17.800 -8.161 1.00 94.94 107 ARG A CA 1
ATOM 885 C C . ARG A 1 107 ? -6.952 -16.629 -7.684 1.00 94.94 107 ARG A C 1
ATOM 887 O O . ARG A 1 107 ? -6.860 -15.552 -8.271 1.00 94.94 107 ARG A O 1
ATOM 894 N N . ARG A 1 108 ? -7.708 -16.802 -6.596 1.00 96.06 108 ARG A N 1
ATOM 895 C CA . ARG A 1 108 ? -8.500 -15.710 -6.001 1.00 96.06 108 ARG A CA 1
ATOM 896 C C . ARG A 1 108 ? -7.615 -14.563 -5.532 1.00 96.06 108 ARG A C 1
ATOM 898 O O . ARG A 1 108 ? -7.932 -13.402 -5.781 1.00 96.06 108 ARG A O 1
ATOM 905 N N . THR A 1 109 ? -6.469 -14.882 -4.930 1.00 95.44 109 THR A N 1
ATOM 906 C CA . THR A 1 109 ? -5.471 -13.880 -4.535 1.00 95.44 109 THR A CA 1
ATOM 907 C C . THR A 1 109 ? -4.990 -13.079 -5.746 1.00 95.44 109 THR A C 1
ATOM 909 O O . THR A 1 109 ? -4.974 -11.850 -5.713 1.00 95.44 109 THR A O 1
ATOM 912 N N . VAL A 1 110 ? -4.626 -13.744 -6.844 1.00 95.88 110 VAL A N 1
ATOM 913 C CA . VAL A 1 110 ? -4.180 -13.079 -8.079 1.00 95.88 110 VAL A CA 1
ATOM 914 C C . VAL A 1 110 ? -5.286 -12.207 -8.676 1.00 95.88 110 VAL A C 1
ATOM 916 O O . VAL A 1 110 ? -5.024 -11.051 -9.015 1.00 95.88 110 VAL A O 1
ATOM 919 N N . GLU A 1 111 ? -6.507 -12.727 -8.797 1.00 96.69 111 GLU A N 1
ATOM 920 C CA . GLU A 1 111 ? -7.664 -12.002 -9.339 1.00 96.69 111 GLU A CA 1
ATOM 921 C C . GLU A 1 111 ? -7.957 -10.725 -8.542 1.00 96.69 111 GLU A C 1
ATOM 923 O O . GLU A 1 111 ? -8.195 -9.661 -9.122 1.00 96.69 111 GLU A O 1
ATOM 928 N N . GLU A 1 112 ? -7.875 -10.809 -7.216 1.00 96.38 112 GLU A N 1
ATOM 929 C CA . GLU A 1 112 ? -8.067 -9.691 -6.299 1.00 96.38 112 GLU A CA 1
ATOM 930 C C . GLU A 1 112 ? -6.966 -8.630 -6.460 1.00 96.38 112 GLU A C 1
ATOM 932 O O . GLU A 1 112 ? -7.268 -7.444 -6.642 1.00 96.38 112 GLU A O 1
ATOM 937 N N . LEU A 1 113 ? -5.692 -9.042 -6.498 1.00 97.38 113 LEU A N 1
ATOM 938 C CA . LEU A 1 113 ? -4.570 -8.129 -6.728 1.00 97.38 113 LEU A CA 1
ATOM 939 C C . LEU A 1 113 ? -4.717 -7.406 -8.076 1.00 97.38 113 LEU A C 1
ATOM 941 O O . LEU A 1 113 ? -4.515 -6.191 -8.165 1.00 97.38 113 LEU A O 1
ATOM 945 N N . GLN A 1 114 ? -5.099 -8.133 -9.127 1.00 97.88 114 GLN A N 1
ATOM 946 C CA . GLN A 1 114 ? -5.352 -7.576 -10.455 1.00 97.88 114 GLN A CA 1
ATOM 947 C C . GLN A 1 114 ? -6.557 -6.633 -10.470 1.00 97.88 114 GLN A C 1
ATOM 949 O O . GLN A 1 114 ? -6.525 -5.601 -11.144 1.00 97.88 114 GLN A O 1
ATOM 954 N N . ALA A 1 115 ? -7.633 -6.956 -9.751 1.00 97.88 115 ALA A N 1
ATOM 955 C CA . ALA A 1 115 ? -8.796 -6.084 -9.620 1.00 97.88 115 ALA A CA 1
ATOM 956 C C . ALA A 1 115 ? -8.411 -4.750 -8.966 1.00 97.88 115 ALA A C 1
ATOM 958 O O . ALA A 1 115 ? -8.743 -3.689 -9.506 1.00 97.88 115 ALA A O 1
ATOM 959 N N . PHE A 1 116 ? -7.630 -4.792 -7.882 1.00 97.75 116 PHE A N 1
ATOM 960 C CA . PHE A 1 116 ? -7.106 -3.587 -7.244 1.00 97.75 116 PHE A CA 1
ATOM 961 C C . PHE A 1 116 ? -6.227 -2.772 -8.200 1.00 97.75 116 PHE A C 1
ATOM 963 O O . PHE A 1 116 ? -6.446 -1.571 -8.360 1.00 97.75 116 PHE A O 1
ATOM 970 N N . ALA A 1 117 ? -5.281 -3.410 -8.899 1.00 98.31 117 ALA A N 1
ATOM 971 C CA . ALA A 1 117 ? -4.410 -2.728 -9.856 1.00 98.31 117 ALA A CA 1
ATOM 972 C C . ALA A 1 117 ? -5.201 -2.081 -11.005 1.00 98.31 117 ALA A C 1
ATOM 974 O O . ALA A 1 117 ? -4.957 -0.924 -11.347 1.00 98.31 117 ALA A O 1
ATOM 975 N N . ARG A 1 118 ? -6.197 -2.782 -11.567 1.00 98.38 118 ARG A N 1
ATOM 976 C CA . ARG A 1 118 ? -7.096 -2.237 -12.601 1.00 98.38 118 ARG A CA 1
ATOM 977 C C . ARG A 1 118 ? -7.868 -1.019 -12.102 1.00 98.38 118 ARG A C 1
ATOM 979 O O . ARG A 1 118 ? -7.968 -0.042 -12.838 1.00 98.38 118 ARG A O 1
ATOM 986 N N . LYS A 1 119 ? -8.392 -1.059 -10.872 1.00 98.12 119 LYS A N 1
ATOM 987 C CA . LYS A 1 119 ? -9.087 0.080 -10.254 1.00 98.12 119 LYS A CA 1
ATOM 988 C C . LYS A 1 119 ? -8.130 1.252 -10.027 1.00 98.12 119 LYS A C 1
ATOM 990 O O . LYS A 1 119 ? -8.437 2.365 -10.437 1.00 98.12 119 LYS A O 1
ATOM 995 N N . ALA A 1 120 ? -6.966 0.999 -9.433 1.00 98.00 120 ALA A N 1
ATOM 996 C CA . ALA A 1 120 ? -5.981 2.028 -9.111 1.00 98.00 120 ALA A CA 1
ATOM 997 C C . ALA A 1 120 ? -5.479 2.759 -10.364 1.00 98.00 120 ALA A C 1
ATOM 999 O O . ALA A 1 120 ? -5.415 3.982 -10.373 1.00 98.00 120 ALA A O 1
ATOM 1000 N N . ARG A 1 121 ? -5.204 2.033 -11.456 1.00 97.94 121 ARG A N 1
ATOM 1001 C CA . ARG A 1 121 ? -4.751 2.617 -12.734 1.00 97.94 121 ARG A CA 1
ATOM 1002 C C . ARG A 1 121 ? -5.767 3.562 -13.390 1.00 97.94 121 ARG A C 1
ATOM 1004 O O . ARG A 1 121 ? -5.381 4.316 -14.273 1.00 97.94 121 ARG A O 1
ATOM 1011 N N . ARG A 1 122 ? -7.043 3.533 -12.981 1.00 97.94 122 ARG A N 1
ATOM 1012 C CA . ARG A 1 122 ? -8.075 4.481 -13.444 1.00 97.94 122 ARG A CA 1
ATOM 1013 C C . ARG A 1 122 ? -8.052 5.809 -12.686 1.00 97.94 122 ARG A C 1
ATOM 1015 O O . ARG A 1 122 ? -8.769 6.725 -13.072 1.00 97.94 122 ARG A O 1
ATOM 1022 N N . ILE A 1 123 ? -7.280 5.913 -11.605 1.00 97.88 123 ILE A N 1
ATOM 1023 C CA . ILE A 1 123 ? -7.160 7.152 -10.842 1.00 97.88 123 ILE A CA 1
ATOM 1024 C C . ILE A 1 123 ? -6.330 8.144 -11.659 1.00 97.88 123 ILE A C 1
ATOM 1026 O O . ILE A 1 123 ? -5.146 7.922 -11.922 1.00 97.88 123 ILE A O 1
ATOM 1030 N N . GLU A 1 124 ? -6.951 9.255 -12.043 1.00 96.75 124 GLU A N 1
ATOM 1031 C CA . GLU A 1 124 ? -6.265 10.338 -12.738 1.00 96.75 124 GLU A CA 1
ATOM 1032 C C . GLU A 1 124 ? -5.140 10.905 -11.865 1.00 96.75 124 GLU A C 1
ATOM 1034 O O . GLU A 1 124 ? -5.321 11.161 -10.670 1.00 96.75 124 GLU A O 1
ATOM 1039 N N . GLY A 1 125 ? -3.954 11.070 -12.455 1.00 96.25 125 GLY A N 1
ATOM 1040 C CA . GLY A 1 125 ? -2.779 11.561 -11.740 1.00 96.25 125 GLY A CA 1
ATOM 1041 C C . GLY A 1 125 ? -2.273 10.614 -10.648 1.00 96.25 125 GLY A C 1
ATOM 1042 O O . GLY A 1 125 ? -1.635 11.087 -9.712 1.00 96.25 125 GLY A O 1
ATOM 1043 N N . LEU A 1 126 ? -2.543 9.301 -10.738 1.00 97.88 126 LEU A N 1
ATOM 1044 C CA . LEU A 1 126 ? -1.999 8.287 -9.818 1.00 97.88 126 LEU A CA 1
ATOM 1045 C C . LEU A 1 126 ? -0.476 8.404 -9.660 1.00 97.88 126 LEU A C 1
ATOM 1047 O O . LEU A 1 126 ? 0.050 8.248 -8.559 1.00 97.88 126 LEU A O 1
ATOM 1051 N N . VAL A 1 127 ? 0.225 8.647 -10.769 1.00 98.19 127 VAL A N 1
ATOM 1052 C CA . VAL A 1 127 ? 1.678 8.797 -10.823 1.00 98.19 127 VAL A CA 1
ATOM 1053 C C . VAL A 1 127 ? 2.007 10.249 -11.136 1.00 98.19 127 VAL A C 1
ATOM 1055 O O . VAL A 1 127 ? 1.498 10.814 -12.101 1.00 98.19 127 VAL A O 1
ATOM 1058 N N . VAL A 1 128 ? 2.882 10.843 -10.331 1.00 97.94 128 VAL A N 1
ATOM 1059 C CA . VAL A 1 128 ? 3.322 12.233 -10.472 1.00 97.94 128 VAL A CA 1
ATOM 1060 C C . VAL A 1 128 ? 4.840 12.314 -10.480 1.00 97.94 128 VAL A C 1
ATOM 1062 O O . VAL A 1 128 ? 5.538 11.439 -9.960 1.00 97.94 128 VAL A O 1
ATOM 1065 N N . ARG A 1 129 ? 5.371 13.396 -11.049 1.00 96.81 129 ARG A N 1
ATOM 1066 C CA . ARG A 1 129 ? 6.801 13.690 -10.972 1.00 96.81 129 ARG A CA 1
ATOM 1067 C C . ARG A 1 129 ? 7.195 14.007 -9.527 1.00 96.81 129 ARG A C 1
ATOM 1069 O O . ARG A 1 129 ? 6.504 14.747 -8.825 1.00 96.81 129 ARG A O 1
ATOM 1076 N N . ARG A 1 130 ? 8.325 13.460 -9.086 1.00 94.19 130 ARG A N 1
ATOM 1077 C CA . ARG A 1 130 ? 8.938 13.747 -7.787 1.00 94.19 130 ARG A CA 1
ATOM 1078 C C . ARG A 1 130 ? 9.330 15.219 -7.717 1.00 94.19 130 ARG A C 1
ATOM 1080 O O . ARG A 1 130 ? 9.914 15.766 -8.653 1.00 94.19 130 ARG A O 1
ATOM 1087 N N . ARG A 1 131 ? 9.043 15.846 -6.579 1.00 91.69 131 ARG A N 1
ATOM 1088 C CA . ARG A 1 131 ? 9.487 17.206 -6.251 1.00 91.69 131 ARG A CA 1
ATOM 1089 C C . ARG A 1 131 ? 10.802 17.133 -5.475 1.00 91.69 131 ARG A C 1
ATOM 1091 O O . ARG A 1 131 ? 10.845 17.422 -4.287 1.00 91.69 131 ARG A O 1
ATOM 1098 N N . GLU A 1 132 ? 11.863 16.680 -6.138 1.00 90.88 132 GLU A N 1
ATOM 1099 C CA . GLU A 1 132 ? 13.210 16.582 -5.561 1.00 90.88 132 GLU A CA 1
ATOM 1100 C C . GLU A 1 132 ? 14.266 17.172 -6.516 1.00 90.88 132 GLU A C 1
ATOM 1102 O O . GLU A 1 132 ? 14.022 17.262 -7.723 1.00 90.88 132 GLU A O 1
ATOM 1107 N N . PRO A 1 133 ? 15.448 17.585 -6.020 1.00 94.56 133 PRO A N 1
ATOM 1108 C CA . PRO A 1 133 ? 16.521 18.072 -6.882 1.00 94.56 133 PRO A CA 1
ATOM 1109 C C . PRO A 1 133 ? 16.955 17.012 -7.903 1.00 94.56 133 PRO A C 1
ATOM 1111 O O . PRO A 1 133 ? 17.181 15.861 -7.535 1.00 94.56 133 PRO A O 1
ATOM 1114 N N . ILE A 1 134 ? 17.191 17.409 -9.159 1.00 92.56 134 ILE A N 1
ATOM 1115 C CA . ILE A 1 134 ? 17.505 16.482 -10.268 1.00 92.56 134 ILE A CA 1
ATOM 1116 C C . ILE A 1 134 ? 18.678 15.533 -9.973 1.00 92.56 134 ILE A C 1
ATOM 1118 O O . ILE A 1 134 ? 18.663 14.373 -10.374 1.00 92.56 134 ILE A O 1
ATOM 1122 N N . ARG A 1 135 ? 19.669 15.995 -9.199 1.00 95.00 135 ARG A N 1
ATOM 1123 C CA . ARG A 1 135 ? 20.810 15.185 -8.740 1.00 95.00 135 ARG A CA 1
ATOM 1124 C C . ARG A 1 135 ? 20.390 13.936 -7.954 1.00 95.00 135 ARG A C 1
ATOM 1126 O O . ARG A 1 135 ? 21.071 12.919 -8.036 1.00 95.00 135 ARG A O 1
ATOM 1133 N N . VAL A 1 136 ? 19.291 14.000 -7.200 1.00 93.56 136 VAL A N 1
ATOM 1134 C CA . VAL A 1 136 ? 18.763 12.874 -6.412 1.00 93.56 136 VAL A CA 1
ATOM 1135 C C . VAL A 1 136 ? 18.170 11.828 -7.349 1.00 93.56 136 VAL A C 1
ATOM 1137 O O . VAL A 1 136 ? 18.544 10.656 -7.277 1.00 93.56 136 VAL A O 1
ATOM 1140 N N . SER A 1 137 ? 17.340 12.258 -8.298 1.00 93.56 137 SER A N 1
ATOM 1141 C CA . SER A 1 137 ? 16.749 11.370 -9.298 1.00 93.56 137 SER A CA 1
ATOM 1142 C C . SER A 1 137 ? 17.811 10.757 -10.218 1.00 93.56 137 SER A C 1
ATOM 1144 O O . SER A 1 137 ? 17.743 9.572 -10.520 1.00 93.56 137 SER A O 1
ATOM 1146 N N . LEU A 1 138 ? 18.863 11.495 -10.589 1.00 94.75 138 LEU A N 1
ATOM 1147 C CA . LEU A 1 138 ? 19.989 10.944 -11.358 1.00 94.75 138 LEU A CA 1
ATOM 1148 C C . LEU A 1 138 ? 20.756 9.865 -10.580 1.00 94.75 138 LEU A C 1
ATOM 1150 O O . LEU A 1 138 ? 21.061 8.809 -11.132 1.00 94.75 138 LEU A O 1
ATOM 1154 N N . ARG A 1 139 ? 21.024 10.079 -9.283 1.00 94.00 139 ARG A N 1
ATOM 1155 C CA . ARG A 1 139 ? 21.630 9.043 -8.424 1.00 94.00 139 ARG A CA 1
ATOM 1156 C C . ARG A 1 139 ? 20.758 7.789 -8.368 1.00 94.00 139 ARG A C 1
ATOM 1158 O O . ARG A 1 139 ? 21.274 6.680 -8.498 1.00 94.00 139 ARG A O 1
ATOM 1165 N N . ARG A 1 140 ? 19.440 7.963 -8.226 1.00 93.19 140 ARG A N 1
ATOM 1166 C CA . ARG A 1 140 ? 18.462 6.866 -8.233 1.00 93.19 140 ARG A CA 1
ATOM 1167 C C . ARG A 1 140 ? 18.429 6.142 -9.579 1.00 93.19 140 ARG A C 1
ATOM 1169 O O . ARG A 1 140 ? 18.397 4.918 -9.597 1.00 93.19 140 ARG A O 1
ATOM 1176 N N . LEU A 1 141 ? 18.507 6.870 -10.692 1.00 93.94 141 LEU A N 1
ATOM 1177 C CA . LEU A 1 141 ? 18.577 6.298 -12.037 1.00 93.94 141 LEU A CA 1
ATOM 1178 C C . LEU A 1 141 ? 19.810 5.404 -12.194 1.00 93.94 141 LEU A C 1
ATOM 1180 O O . LEU A 1 141 ? 19.674 4.258 -12.610 1.00 93.94 141 LEU A O 1
ATOM 1184 N N . ILE A 1 142 ? 20.992 5.887 -11.796 1.00 94.12 142 ILE A N 1
ATOM 1185 C CA . ILE A 1 142 ? 22.237 5.100 -11.832 1.00 94.12 142 ILE A CA 1
ATOM 1186 C C . ILE A 1 142 ? 22.099 3.838 -10.973 1.00 94.12 142 ILE A C 1
ATOM 1188 O O . ILE A 1 142 ? 22.457 2.744 -11.414 1.00 94.12 142 ILE A O 1
ATOM 1192 N N . TYR A 1 143 ? 21.555 3.975 -9.762 1.00 91.62 143 TYR A N 1
ATOM 1193 C CA . TYR A 1 143 ? 21.294 2.846 -8.870 1.00 91.62 143 TYR A CA 1
ATOM 1194 C C . TYR A 1 143 ? 20.347 1.816 -9.509 1.00 91.62 143 TYR A C 1
ATOM 1196 O O . TYR A 1 143 ? 20.656 0.625 -9.528 1.00 91.62 143 TYR A O 1
ATOM 1204 N N . TYR A 1 144 ? 19.240 2.260 -10.108 1.00 92.25 144 TYR A N 1
ATOM 1205 C CA . TYR A 1 144 ? 18.276 1.382 -10.778 1.00 92.25 144 TYR A CA 1
ATOM 1206 C C . TYR A 1 144 ? 18.880 0.678 -11.995 1.00 92.25 144 TYR A C 1
ATOM 1208 O O . TYR A 1 144 ? 18.633 -0.513 -12.184 1.00 92.25 144 TYR A O 1
ATOM 1216 N N . SER A 1 145 ? 19.703 1.370 -12.786 1.00 90.31 145 SER A N 1
ATOM 1217 C CA . SER A 1 145 ? 20.420 0.766 -13.913 1.00 90.31 145 SER A CA 1
ATOM 1218 C C . SER A 1 145 ? 21.366 -0.342 -13.452 1.00 90.31 145 SER A C 1
ATOM 1220 O O . SER A 1 145 ? 21.341 -1.431 -14.019 1.00 90.31 145 SER A O 1
ATOM 1222 N N . ARG A 1 146 ? 22.138 -0.118 -12.377 1.00 91.75 146 ARG A N 1
ATOM 1223 C CA . ARG A 1 146 ? 23.032 -1.143 -11.803 1.00 91.75 146 ARG A CA 1
ATOM 1224 C C . ARG A 1 146 ? 22.269 -2.384 -11.349 1.00 91.75 146 ARG A C 1
ATOM 1226 O O . ARG A 1 146 ? 22.688 -3.495 -11.645 1.00 91.75 146 ARG A O 1
ATOM 1233 N N . LEU A 1 147 ? 21.133 -2.204 -10.679 1.00 88.88 147 LEU A N 1
ATOM 1234 C CA . LEU A 1 147 ? 20.311 -3.322 -10.208 1.00 88.88 147 LEU A CA 1
ATOM 1235 C C . LEU A 1 147 ? 19.685 -4.140 -11.338 1.00 88.88 147 LEU A C 1
ATOM 1237 O O . LEU A 1 147 ? 19.536 -5.350 -11.204 1.00 88.88 147 LEU A O 1
ATOM 1241 N N . ARG A 1 148 ? 19.300 -3.492 -12.442 1.00 83.81 148 ARG A N 1
ATOM 1242 C CA . ARG A 1 148 ? 18.769 -4.198 -13.616 1.00 83.81 148 ARG A CA 1
ATOM 1243 C C . ARG A 1 148 ? 19.849 -5.014 -14.324 1.00 83.81 148 ARG A C 1
ATOM 1245 O O . ARG A 1 148 ? 19.544 -6.104 -14.785 1.00 83.81 148 ARG A O 1
ATOM 1252 N N . LEU A 1 149 ? 21.077 -4.493 -14.383 1.00 83.75 149 LEU A N 1
ATOM 1253 C CA . LEU A 1 149 ? 22.234 -5.169 -14.982 1.00 83.75 149 LEU A CA 1
ATOM 1254 C C . LEU A 1 149 ? 22.776 -6.313 -14.116 1.00 83.75 149 LEU A C 1
ATOM 1256 O O . LEU A 1 149 ? 23.310 -7.272 -14.650 1.00 83.75 149 LEU A O 1
ATOM 1260 N N . ALA A 1 150 ? 22.634 -6.224 -12.793 1.00 78.31 150 ALA A N 1
ATOM 1261 C CA . ALA A 1 150 ? 23.076 -7.254 -11.851 1.00 78.31 150 ALA A CA 1
ATOM 1262 C C . ALA A 1 150 ? 22.105 -8.447 -11.72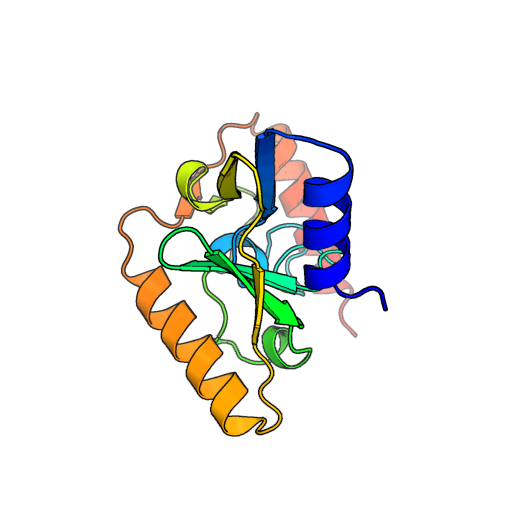7 1.00 78.31 150 ALA A C 1
ATOM 1264 O O . ALA A 1 150 ? 22.277 -9.276 -10.832 1.00 78.31 150 ALA A O 1
ATOM 1265 N N . ARG A 1 151 ? 21.065 -8.529 -12.569 1.00 65.31 151 ARG A N 1
ATOM 1266 C CA . ARG A 1 151 ? 20.205 -9.714 -12.629 1.00 65.31 151 ARG A CA 1
ATOM 1267 C C . ARG A 1 151 ? 20.960 -10.842 -13.350 1.00 65.31 151 ARG A C 1
ATOM 1269 O O . ARG A 1 151 ? 21.387 -10.594 -14.476 1.00 65.31 151 ARG A O 1
ATOM 1276 N N . PRO A 1 152 ? 21.144 -12.014 -12.716 1.00 54.72 152 PRO A N 1
ATOM 1277 C CA . PRO A 1 152 ? 21.673 -13.193 -13.395 1.00 54.72 152 PRO A CA 1
ATOM 1278 C C . PRO A 1 152 ? 20.733 -13.670 -14.508 1.00 54.72 152 PRO A C 1
ATOM 1280 O O . PRO A 1 152 ? 19.511 -13.389 -14.417 1.00 54.72 152 PRO A O 1
#

Radius of gyration: 16.78 Å; chains: 1; bounding box: 38×38×41 Å

pLDDT: mean 94.04, std 6.43, range [54.03, 98.38]

Secondary structure (DSSP, 8-state):
---HHHHHHHHHHH-SEEEEEEE-HHHHT-BTSS-TTSBS-TT--EEEEEETTEEEEEE--GGGGT-GGG-S-B--SSEEE-GGGSEEEEEEES---EEE-----HHHHHHHHHHHHHHHTTSTT-EEE--S-HHHHHHHHHHHHHHHHT--

Sequence (152 aa):
MRDPVWVCREMSRVAKAGYVVTPSRHVEQSLGVENPCYAGYYHHRWLIESKDGELVFRHKPHLLHSRAEAIVARLDAFHQIRPELATVEIEWRDAIRAREELEFDERRTVEELQAFARKARRIEGLVVRRREPIRVSLRRLIYYSRLRLARP